Protein AF-A0A9X8YLJ9-F1 (afdb_monomer)

Foldseek 3Di:
DVVVVCVVVVVDDDDDDDDPDDDPCVVVVHPDDDDQDPDDPDDPDDDDDPDHDDDDDDDDPVQCVVQNDDPDPVCCVVPDDDFDPSDPDTPDD

Organism: Serratia marcescens (NCBI:txid615)

Secondary structure (DSSP, 8-state):
-HHHHHHH-TT---------S---TTTTT-S------SSPPS-S----------------HHHHHHH---SSGGGGGGS-----TTSSSTT--

pLDDT: mean 88.97, std 7.42, range [65.62, 98.38]

Sequence (93 aa):
LLPPFMQRYPQLQVELTLDDRVLDVVAAGFDISLRIRRRLPDSSLSARALGDVHQRICAAPGYLAQHGVPQTPNELQRHSCLAYSLAEKPGQW

Structure (mmCIF, N/CA/C/O backbone):
data_AF-A0A9X8YLJ9-F1
#
_entry.id   AF-A0A9X8YLJ9-F1
#
loop_
_atom_site.group_PDB
_atom_site.id
_atom_site.type_symbol
_atom_site.label_atom_id
_atom_site.label_alt_id
_atom_site.label_comp_id
_atom_site.label_asym_id
_atom_site.label_entity_id
_atom_site.label_seq_id
_atom_site.pdbx_PDB_ins_code
_atom_site.Cartn_x
_atom_site.Cartn_y
_atom_site.Cartn_z
_atom_site.occupancy
_atom_site.B_iso_or_equiv
_atom_site.auth_seq_id
_atom_site.auth_comp_id
_atom_site.auth_asym_id
_atom_site.auth_atom_id
_atom_site.pdbx_PDB_model_num
ATOM 1 N N . LEU A 1 1 ? -12.764 -12.558 2.71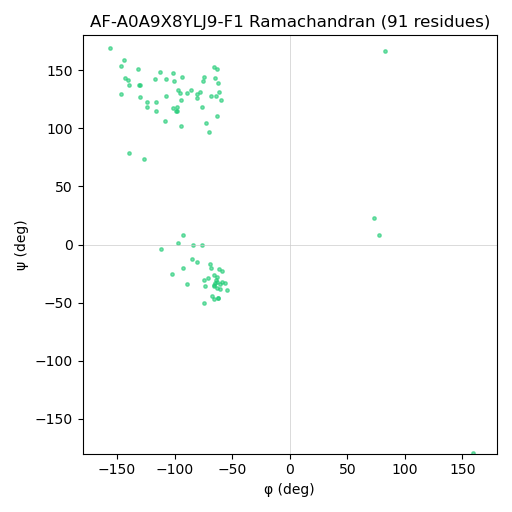8 1.00 87.31 1 LEU A N 1
ATOM 2 C CA . LEU A 1 1 ? -12.436 -12.533 4.165 1.00 87.31 1 LEU A CA 1
ATOM 3 C C . LEU A 1 1 ? -13.490 -11.791 4.979 1.00 87.31 1 LEU A C 1
ATOM 5 O O . LEU A 1 1 ? -13.979 -12.364 5.941 1.00 87.31 1 LEU A O 1
ATOM 9 N N . LEU A 1 2 ? -13.883 -10.575 4.579 1.00 91.25 2 LEU A N 1
ATOM 10 C CA . LEU A 1 2 ? -14.865 -9.789 5.332 1.00 91.25 2 LEU A CA 1
ATOM 11 C C . LEU A 1 2 ? -16.261 -10.446 5.440 1.00 91.25 2 LEU A C 1
ATOM 13 O O . LEU A 1 2 ? -16.747 -10.545 6.563 1.00 91.25 2 LEU A O 1
ATOM 17 N N . PRO A 1 3 ? -16.877 -10.999 4.368 1.00 93.06 3 PRO A N 1
ATOM 18 C CA . PRO A 1 3 ? -18.204 -11.608 4.512 1.00 93.06 3 PRO A CA 1
ATOM 19 C C . PRO A 1 3 ? -18.231 -12.812 5.477 1.00 93.06 3 PRO A C 1
ATOM 21 O O . PRO A 1 3 ? -19.068 -12.815 6.378 1.00 93.06 3 PRO A O 1
ATOM 24 N N . PRO A 1 4 ? -17.290 -13.783 5.407 1.00 95.75 4 PRO A N 1
ATOM 25 C CA . PRO A 1 4 ? -17.203 -14.846 6.415 1.00 95.75 4 PRO A CA 1
ATOM 26 C C . PRO A 1 4 ? -16.951 -14.346 7.848 1.00 95.75 4 PRO A C 1
ATOM 28 O O . PRO A 1 4 ? -17.441 -14.942 8.804 1.00 95.75 4 PRO A O 1
ATOM 31 N N . PHE A 1 5 ? -16.193 -13.258 8.022 1.00 95.06 5 PHE A N 1
ATOM 32 C CA . PHE A 1 5 ? -15.940 -12.664 9.339 1.00 95.06 5 PHE A CA 1
ATOM 33 C C . PHE A 1 5 ? -17.215 -12.060 9.943 1.00 95.06 5 PHE A C 1
ATOM 35 O O . PHE A 1 5 ? -17.530 -12.330 11.099 1.00 95.06 5 PHE A O 1
ATOM 42 N N . MET A 1 6 ? -17.991 -11.324 9.145 1.00 95.75 6 MET A N 1
ATOM 43 C CA . MET A 1 6 ? -19.268 -10.750 9.582 1.00 95.75 6 MET A CA 1
ATOM 44 C C . MET A 1 6 ? -20.315 -11.830 9.884 1.00 95.75 6 MET A C 1
ATOM 46 O O . MET A 1 6 ? -21.066 -11.702 10.844 1.00 95.75 6 MET A O 1
ATOM 50 N N . GLN A 1 7 ? -20.327 -12.934 9.130 1.00 96.19 7 GLN A N 1
ATOM 51 C CA . GLN A 1 7 ? -21.183 -14.088 9.440 1.00 96.19 7 GLN A CA 1
ATOM 52 C C . GLN A 1 7 ? -20.831 -14.728 10.790 1.00 96.19 7 GLN A C 1
ATOM 54 O O . GLN A 1 7 ? -21.719 -15.159 11.520 1.00 96.19 7 GLN A O 1
ATOM 59 N N . ARG A 1 8 ? -19.538 -14.781 11.135 1.00 98.00 8 ARG A N 1
ATOM 60 C CA . ARG A 1 8 ? -19.069 -15.314 12.421 1.00 98.00 8 ARG A CA 1
ATOM 61 C C . ARG A 1 8 ? -19.403 -14.395 13.602 1.00 98.00 8 ARG A C 1
ATOM 63 O O . ARG A 1 8 ? -19.586 -14.898 14.708 1.00 98.00 8 ARG A O 1
ATOM 70 N N . TYR A 1 9 ? -19.489 -13.083 13.376 1.00 97.56 9 TYR A N 1
ATOM 71 C CA . TYR A 1 9 ? -19.752 -12.068 14.402 1.00 97.56 9 TYR A CA 1
ATOM 72 C C . TYR A 1 9 ? -20.938 -11.169 14.006 1.00 97.56 9 TYR A C 1
ATOM 74 O O . TYR A 1 9 ? -20.741 -10.005 13.666 1.00 97.56 9 TYR A O 1
ATOM 82 N N . PRO A 1 10 ? -22.184 -11.671 14.071 1.00 96.38 10 PRO A N 1
ATOM 83 C CA . PRO A 1 10 ? -23.353 -10.993 13.495 1.00 96.38 10 PRO A CA 1
ATOM 84 C C . PRO A 1 10 ? -23.772 -9.704 14.218 1.00 96.38 10 PRO A C 1
ATOM 86 O O . PRO A 1 10 ? -24.529 -8.912 13.670 1.00 96.38 10 PRO A O 1
ATOM 89 N N . GLN A 1 11 ? -23.309 -9.493 15.452 1.00 97.56 11 GLN A N 1
ATOM 90 C CA . GLN A 1 11 ? -23.567 -8.269 16.220 1.00 97.56 11 GLN A CA 1
ATOM 91 C C . GLN A 1 11 ? -22.569 -7.147 15.900 1.00 97.56 11 GLN A C 1
ATOM 93 O O . GLN A 1 11 ? -22.784 -6.006 16.302 1.00 97.56 11 GLN A O 1
ATOM 98 N N . LEU A 1 12 ? -21.475 -7.462 15.201 1.00 95.19 12 LEU A N 1
ATOM 99 C CA . LEU A 1 12 ? -20.466 -6.486 14.821 1.00 95.19 12 LEU A CA 1
ATOM 100 C C . LEU A 1 12 ? -20.927 -5.722 13.576 1.00 95.19 12 LEU A C 1
ATOM 102 O O . LEU A 1 12 ? -21.208 -6.322 12.538 1.00 95.19 12 LEU A O 1
ATOM 106 N N . GLN A 1 13 ? -20.934 -4.395 13.662 1.00 93.69 13 GLN A N 1
ATOM 107 C CA . GLN A 1 13 ? -21.057 -3.522 12.498 1.00 93.69 13 GLN A CA 1
ATOM 108 C C . GLN A 1 13 ? -19.662 -3.068 12.076 1.00 93.69 13 GLN A C 1
ATOM 110 O O . GLN A 1 13 ? -18.853 -2.685 12.917 1.00 93.69 13 GLN A O 1
ATOM 115 N N . VAL A 1 14 ? -19.367 -3.152 10.779 1.00 93.06 14 VAL A N 1
ATOM 116 C CA . VAL A 1 14 ? -18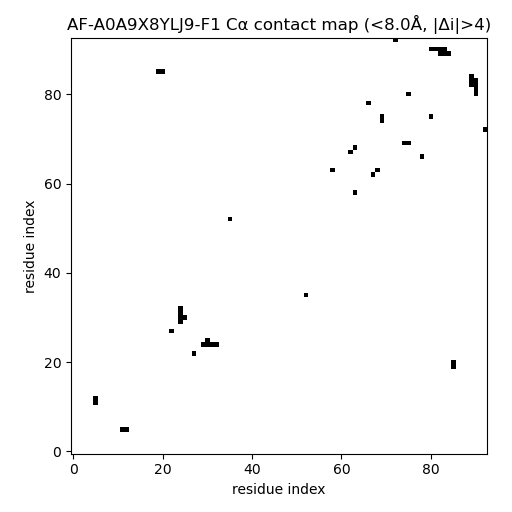.076 -2.739 10.221 1.00 93.06 14 VAL A CA 1
ATOM 117 C C . VAL A 1 14 ? -18.315 -1.580 9.272 1.00 93.06 14 VAL A C 1
ATOM 119 O O . VAL A 1 14 ? -18.936 -1.754 8.224 1.00 93.06 14 VAL A O 1
ATOM 122 N N . GLU A 1 15 ? -17.784 -0.418 9.628 1.00 92.88 15 GLU A N 1
ATOM 123 C CA . GLU A 1 15 ? -17.628 0.708 8.717 1.00 92.88 15 GLU A CA 1
ATOM 124 C C . GLU A 1 15 ? -16.211 0.676 8.136 1.00 92.88 15 GLU A C 1
ATOM 126 O O . GLU A 1 15 ? -15.231 0.504 8.863 1.00 92.88 15 GLU A O 1
ATOM 1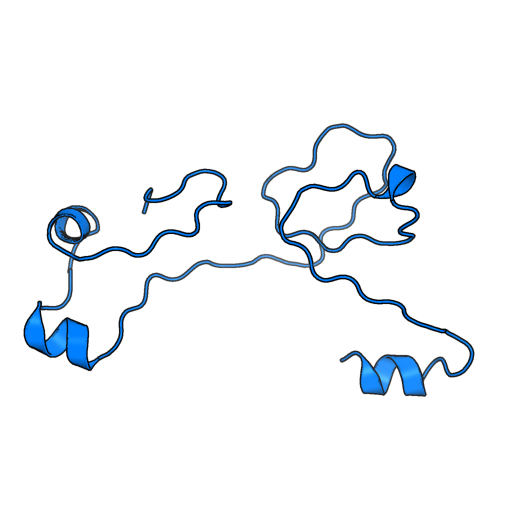31 N N . LEU A 1 16 ? -16.100 0.778 6.811 1.00 92.31 16 LEU A N 1
ATOM 132 C CA . LEU A 1 16 ? -14.825 0.680 6.110 1.00 92.31 16 LEU A CA 1
ATOM 133 C C . LEU A 1 16 ? -14.589 1.924 5.261 1.00 92.31 16 LEU A C 1
ATOM 135 O O . LEU A 1 16 ? -15.291 2.156 4.278 1.00 92.31 16 LEU A O 1
ATOM 139 N N . THR A 1 17 ? -13.523 2.645 5.591 1.00 91.38 17 THR A N 1
ATOM 140 C CA . THR A 1 17 ? -13.009 3.756 4.790 1.00 91.38 17 THR A CA 1
ATOM 141 C C . THR A 1 17 ? -11.712 3.335 4.112 1.00 91.38 17 THR A C 1
ATOM 143 O O . THR A 1 17 ? -10.788 2.842 4.761 1.00 91.38 17 THR A O 1
ATOM 146 N N . LEU A 1 18 ? -11.640 3.529 2.794 1.00 91.12 18 LEU A N 1
ATOM 147 C CA . LEU A 1 18 ? -10.460 3.244 1.980 1.00 91.12 18 LEU A CA 1
ATOM 148 C C . LEU A 1 18 ? -9.827 4.569 1.556 1.00 91.12 18 LEU A C 1
ATOM 150 O O . LEU A 1 18 ? -10.375 5.282 0.719 1.00 91.12 18 LEU A O 1
ATOM 154 N N . ASP A 1 19 ? -8.691 4.903 2.164 1.00 86.31 19 ASP A N 1
ATOM 155 C CA . ASP A 1 19 ? -7.975 6.150 1.903 1.00 86.31 19 ASP A CA 1
ATOM 156 C C . ASP A 1 19 ? -6.459 5.946 2.026 1.00 86.31 19 ASP A C 1
ATOM 158 O O . ASP A 1 19 ? -5.951 5.433 3.031 1.00 86.31 19 ASP A O 1
ATOM 162 N N . ASP A 1 20 ? -5.724 6.380 1.006 1.00 82.31 20 ASP A N 1
ATOM 163 C CA . ASP A 1 20 ? -4.267 6.281 0.958 1.00 82.31 20 ASP A CA 1
ATOM 164 C C . ASP A 1 20 ? -3.557 7.383 1.761 1.00 82.31 20 ASP A C 1
ATOM 166 O O . ASP A 1 20 ? -2.368 7.253 2.093 1.00 82.31 20 ASP A O 1
ATOM 170 N N . ARG A 1 21 ? -4.279 8.446 2.139 1.00 76.88 21 ARG A N 1
ATOM 171 C CA . ARG A 1 21 ? -3.757 9.522 2.987 1.00 76.88 21 ARG A CA 1
ATOM 172 C C . ARG A 1 21 ? -3.414 8.996 4.377 1.00 76.88 21 ARG A C 1
ATOM 174 O O . ARG A 1 21 ? -4.113 8.157 4.954 1.00 76.88 21 ARG A O 1
ATOM 181 N N . VAL A 1 22 ? -2.331 9.531 4.937 1.00 66.75 22 VAL A N 1
ATOM 182 C CA . VAL A 1 22 ? -1.998 9.332 6.350 1.00 66.75 22 VAL A CA 1
ATOM 183 C C . VAL A 1 22 ? -2.979 10.167 7.165 1.00 66.75 22 VAL A C 1
ATOM 185 O O . VAL A 1 22 ? -2.876 11.388 7.200 1.00 66.75 22 VAL A O 1
ATOM 188 N N . LEU A 1 23 ? -3.956 9.497 7.770 1.00 65.62 23 LEU A N 1
ATOM 189 C CA . LEU A 1 23 ? -4.901 10.109 8.697 1.00 65.62 23 LEU A CA 1
ATOM 190 C C . LEU A 1 23 ? -4.468 9.776 10.120 1.00 65.62 23 LEU A C 1
ATOM 192 O O . LEU A 1 23 ? -4.048 8.646 10.390 1.00 65.62 23 LEU A O 1
ATOM 196 N N . ASP A 1 24 ? -4.595 10.750 11.015 1.00 75.19 24 ASP A N 1
ATOM 197 C CA . ASP A 1 24 ? -4.577 10.479 12.445 1.00 75.19 24 ASP A CA 1
ATOM 198 C C . ASP A 1 24 ? -5.792 9.603 12.767 1.00 75.19 24 ASP A C 1
ATOM 200 O O . ASP A 1 24 ? -6.944 10.023 12.651 1.00 75.19 24 ASP A O 1
ATOM 204 N N . VAL A 1 25 ? -5.503 8.349 13.102 1.00 80.38 25 VAL A N 1
ATOM 205 C CA . VAL A 1 25 ? -6.490 7.298 13.365 1.00 80.38 25 VAL A CA 1
ATOM 206 C C . VAL A 1 25 ? -7.390 7.695 14.534 1.00 80.38 25 VAL A C 1
ATOM 208 O O . VAL A 1 25 ? -8.596 7.476 14.471 1.00 80.38 25 VAL A O 1
ATOM 211 N N . VAL A 1 26 ? -6.814 8.337 15.555 1.00 79.50 26 VAL A N 1
ATOM 212 C CA . VAL A 1 26 ? -7.527 8.742 16.770 1.00 79.50 26 VAL A CA 1
ATOM 213 C C . VAL A 1 26 ? -8.414 9.941 16.474 1.00 79.50 26 VAL A C 1
ATOM 215 O O . VAL A 1 26 ? -9.605 9.910 16.773 1.00 79.50 26 VAL A O 1
ATOM 218 N N . ALA A 1 27 ? -7.863 10.981 15.843 1.00 82.56 27 ALA A N 1
ATOM 219 C CA . ALA A 1 27 ? -8.630 12.188 15.533 1.00 82.56 27 ALA A CA 1
ATOM 220 C 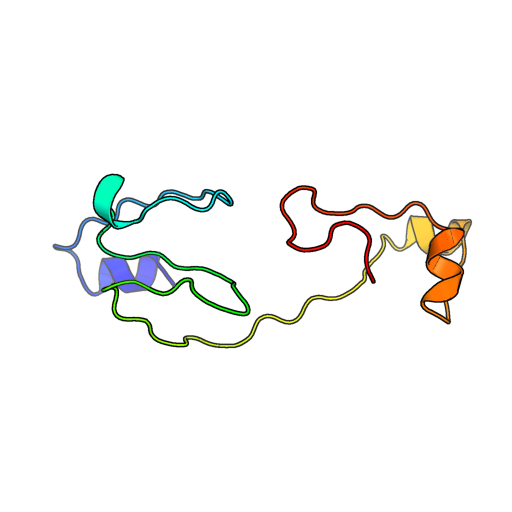C . ALA A 1 27 ? -9.781 11.920 14.546 1.00 82.56 27 ALA A C 1
ATOM 222 O O . ALA A 1 27 ? -10.812 12.585 14.611 1.00 82.56 27 ALA A O 1
ATOM 223 N N . ALA A 1 28 ? -9.618 10.943 13.649 1.00 82.06 28 ALA A N 1
ATOM 224 C CA . ALA A 1 28 ? -10.644 10.540 12.690 1.00 82.06 28 ALA A CA 1
ATOM 225 C C . ALA A 1 28 ? -11.672 9.536 13.254 1.00 82.06 28 ALA A C 1
ATOM 227 O O . ALA A 1 28 ? -12.588 9.156 12.529 1.00 82.06 28 ALA A O 1
ATOM 228 N N . GLY A 1 29 ? -11.542 9.117 14.519 1.00 88.06 29 GLY A N 1
ATOM 229 C CA . GLY A 1 29 ? -12.498 8.219 15.176 1.00 88.06 29 GLY A CA 1
ATOM 230 C C . GLY A 1 29 ? -12.431 6.763 14.708 1.00 88.06 29 GLY A C 1
ATOM 231 O O . GLY A 1 29 ? -13.414 6.041 14.838 1.00 88.06 29 GLY A O 1
ATOM 232 N N . PHE A 1 30 ? -11.300 6.321 14.151 1.00 91.31 30 PHE A N 1
ATOM 233 C CA . PHE A 1 30 ? -11.116 4.928 13.753 1.00 91.31 30 PHE A CA 1
ATOM 234 C C . PHE A 1 30 ? -10.632 4.080 14.932 1.00 91.31 30 PHE A C 1
ATOM 236 O O . PHE A 1 30 ? -9.636 4.407 15.575 1.00 91.31 30 PHE A O 1
ATOM 243 N N . ASP A 1 31 ? -11.257 2.921 15.138 1.00 91.81 31 ASP A N 1
ATOM 244 C CA . ASP A 1 31 ? -10.775 1.934 16.113 1.00 91.81 31 ASP A CA 1
ATOM 245 C C . ASP A 1 31 ? -9.513 1.207 15.621 1.00 91.81 31 ASP A C 1
ATOM 247 O O . ASP A 1 31 ? -8.629 0.846 16.400 1.00 91.81 31 ASP A O 1
ATOM 251 N N . ILE A 1 32 ? -9.437 0.947 14.309 1.00 91.31 32 ILE A N 1
ATOM 252 C CA . ILE A 1 32 ? -8.375 0.157 13.677 1.00 91.31 32 ILE A CA 1
ATOM 253 C C . ILE A 1 32 ? -7.976 0.795 12.347 1.00 91.31 32 ILE A C 1
ATOM 255 O O . ILE A 1 32 ? -8.814 1.159 11.528 1.00 91.31 32 ILE A O 1
ATOM 259 N N . SER A 1 33 ? -6.668 0.849 12.099 1.00 90.94 33 SER A N 1
ATOM 260 C CA . SER A 1 33 ? -6.086 1.295 10.834 1.00 90.94 33 SER A CA 1
ATOM 261 C C . SER A 1 33 ? -5.172 0.211 10.276 1.00 90.94 33 SER A C 1
ATOM 263 O O . SER A 1 33 ? -4.226 -0.223 10.934 1.00 90.94 33 SER A O 1
ATOM 265 N N . LEU A 1 34 ? -5.456 -0.234 9.052 1.00 90.81 34 LEU A N 1
ATOM 266 C CA . LEU A 1 34 ? -4.614 -1.174 8.316 1.00 90.81 34 LEU A CA 1
ATOM 267 C C . LEU A 1 34 ? -3.739 -0.386 7.344 1.00 90.81 34 LEU A C 1
ATOM 269 O O . LEU A 1 34 ? -4.247 0.260 6.428 1.00 90.81 34 LEU A O 1
ATOM 273 N N . ARG A 1 35 ? -2.418 -0.412 7.549 1.00 87.50 35 ARG A N 1
ATOM 274 C CA . ARG A 1 35 ? -1.469 0.401 6.777 1.00 87.50 35 ARG A CA 1
ATOM 275 C C . ARG A 1 35 ? -0.306 -0.430 6.258 1.00 87.50 35 ARG A C 1
ATOM 277 O O . ARG A 1 35 ? 0.288 -1.214 6.989 1.00 87.50 35 ARG A O 1
ATOM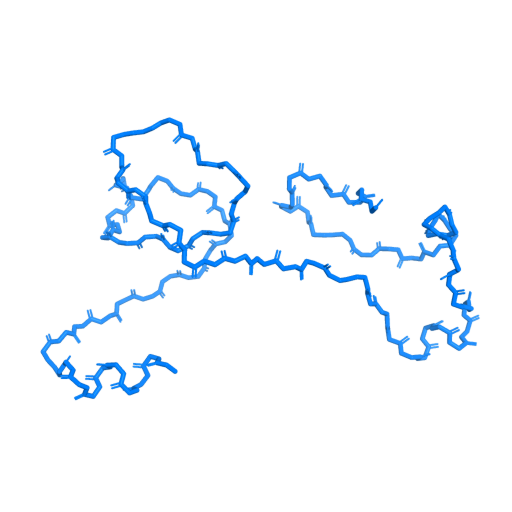 284 N N . ILE A 1 36 ? 0.056 -0.183 5.001 1.00 88.00 36 ILE A N 1
ATOM 285 C CA . ILE A 1 36 ? 1.291 -0.682 4.393 1.00 88.00 36 ILE A CA 1
ATOM 286 C C . ILE A 1 36 ? 2.336 0.419 4.556 1.00 88.00 36 ILE A C 1
ATOM 288 O O . ILE A 1 36 ? 2.287 1.437 3.858 1.00 88.00 36 ILE A O 1
ATOM 292 N N . ARG A 1 37 ? 3.236 0.261 5.526 1.00 79.88 37 ARG A N 1
ATOM 293 C CA . ARG A 1 37 ? 4.324 1.207 5.800 1.00 79.88 37 ARG A CA 1
ATOM 294 C C . ARG A 1 37 ? 5.576 0.455 6.220 1.00 79.88 37 ARG A C 1
ATOM 296 O O . ARG A 1 37 ? 5.494 -0.530 6.947 1.00 79.88 37 ARG A O 1
ATOM 303 N N . ARG A 1 38 ? 6.738 0.959 5.800 1.00 74.62 38 ARG A N 1
ATOM 304 C CA . ARG A 1 38 ? 8.039 0.424 6.230 1.00 74.62 38 ARG A CA 1
ATOM 305 C C . ARG A 1 38 ? 8.364 0.819 7.672 1.00 74.62 38 ARG A C 1
ATOM 307 O O . ARG A 1 38 ? 9.067 0.089 8.364 1.00 74.62 38 ARG A O 1
ATOM 314 N N . ARG A 1 39 ? 7.885 1.986 8.110 1.00 77.69 39 ARG A N 1
ATOM 315 C CA . ARG A 1 39 ? 8.004 2.493 9.480 1.00 77.69 39 ARG A CA 1
ATOM 316 C C . ARG A 1 39 ? 6.707 3.178 9.878 1.00 77.69 39 ARG A C 1
ATOM 318 O O . ARG A 1 39 ? 6.094 3.856 9.056 1.00 77.69 39 ARG A O 1
ATOM 325 N N . LEU A 1 40 ? 6.309 2.999 11.128 1.00 80.44 40 LEU A N 1
ATOM 326 C CA . LEU A 1 40 ? 5.234 3.777 11.730 1.00 80.44 40 LEU A CA 1
ATOM 327 C C . LEU A 1 40 ? 5.850 4.979 12.455 1.00 80.44 40 LEU A C 1
ATOM 329 O O . LEU A 1 40 ? 6.962 4.848 12.972 1.00 80.44 40 LEU A O 1
ATOM 333 N N . PRO A 1 41 ? 5.183 6.144 12.455 1.00 78.75 41 PRO A N 1
ATOM 334 C CA . PRO A 1 41 ? 5.619 7.270 13.268 1.00 78.75 41 PRO A CA 1
ATOM 335 C C . PRO A 1 41 ? 5.541 6.907 14.755 1.00 78.75 41 PRO A C 1
ATOM 337 O O . PRO A 1 41 ? 4.684 6.114 15.161 1.00 78.75 41 PRO A O 1
ATOM 340 N N . ASP A 1 42 ? 6.407 7.520 15.560 1.00 79.75 42 ASP A N 1
ATOM 341 C CA . ASP A 1 42 ? 6.322 7.405 17.014 1.00 79.75 42 ASP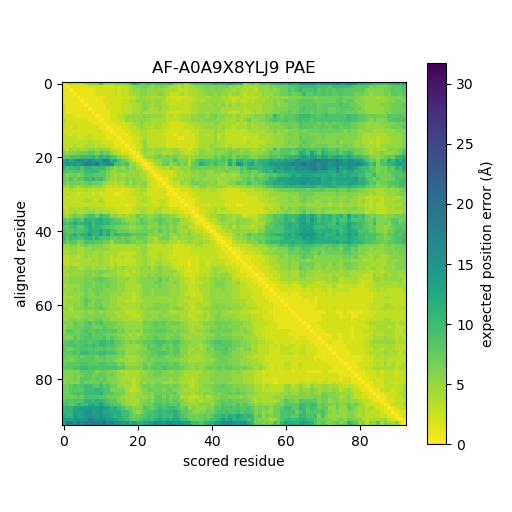 A CA 1
ATOM 342 C C . ASP A 1 42 ? 4.960 7.932 17.477 1.00 79.75 42 ASP A C 1
ATOM 344 O O . ASP A 1 42 ? 4.550 9.047 17.147 1.00 79.75 42 ASP A O 1
ATOM 348 N N . SER A 1 43 ? 4.226 7.095 18.202 1.00 83.12 43 SER A N 1
ATOM 349 C CA . SER A 1 43 ? 2.897 7.411 18.716 1.00 83.12 43 SER A CA 1
ATOM 350 C C . SER A 1 43 ? 2.592 6.557 19.943 1.00 83.12 43 SER A C 1
ATOM 352 O O . SER A 1 43 ? 3.295 5.592 20.238 1.00 83.12 43 SER A O 1
ATOM 354 N N . SER A 1 44 ? 1.513 6.891 20.648 1.00 86.19 44 SER A N 1
ATOM 355 C CA . SER A 1 44 ? 0.963 6.056 21.722 1.00 86.19 44 SER A CA 1
ATOM 356 C C . SER A 1 44 ? 0.187 4.835 21.205 1.00 86.19 44 SER A C 1
ATOM 358 O O . SER A 1 44 ? -0.335 4.060 22.007 1.00 86.19 44 SER A O 1
ATOM 360 N N . LEU A 1 45 ? 0.078 4.653 19.883 1.00 87.75 45 LEU A N 1
ATOM 361 C CA . LEU A 1 45 ? -0.687 3.563 19.288 1.00 87.75 45 LEU A CA 1
ATOM 362 C C . LEU A 1 45 ? 0.051 2.230 19.407 1.00 87.75 45 LEU A C 1
ATOM 364 O O . LEU A 1 45 ? 1.255 2.125 19.178 1.00 87.75 45 LEU A O 1
ATOM 368 N N . SER A 1 46 ? -0.712 1.176 19.691 1.00 89.81 46 SER A N 1
ATOM 369 C CA . SER A 1 46 ? -0.216 -0.196 19.600 1.00 89.81 46 SER A CA 1
ATOM 370 C C . SER A 1 46 ? -0.244 -0.671 18.150 1.00 89.81 46 SER A C 1
ATOM 372 O O . SER A 1 46 ? -1.274 -0.591 17.482 1.00 89.81 46 SER A O 1
ATOM 374 N N . ALA A 1 47 ? 0.877 -1.208 17.671 1.00 90.62 47 ALA A N 1
ATOM 375 C CA . ALA A 1 47 ? 1.013 -1.719 16.313 1.00 90.62 47 ALA A CA 1
ATOM 376 C C . ALA A 1 47 ? 1.304 -3.222 16.303 1.00 90.62 47 ALA A C 1
ATOM 378 O O . ALA A 1 47 ? 2.067 -3.732 17.123 1.00 90.62 47 ALA A O 1
ATOM 379 N N . ARG A 1 48 ? 0.728 -3.931 15.326 1.00 91.38 48 ARG A N 1
ATOM 380 C CA . ARG A 1 48 ? 0.997 -5.350 15.075 1.00 91.38 48 ARG A CA 1
ATOM 381 C C . ARG A 1 48 ? 1.311 -5.570 13.600 1.00 91.38 48 ARG A C 1
ATOM 383 O O . ARG A 1 48 ? 0.515 -5.205 12.740 1.00 91.38 48 ARG A O 1
ATOM 390 N N . ALA A 1 49 ? 2.441 -6.216 13.317 1.00 91.94 49 ALA A N 1
ATOM 391 C CA . ALA A 1 49 ? 2.767 -6.664 11.969 1.00 91.94 49 ALA A CA 1
ATOM 392 C C . ALA A 1 49 ? 1.812 -7.793 11.541 1.00 91.94 49 ALA A C 1
ATOM 394 O O . ALA A 1 49 ? 1.638 -8.775 12.267 1.00 91.94 49 ALA A O 1
ATOM 395 N N . LEU A 1 50 ? 1.186 -7.634 10.372 1.00 93.56 50 LEU A N 1
ATOM 396 C CA . LEU A 1 50 ? 0.286 -8.633 9.779 1.00 93.56 50 LEU A CA 1
ATOM 397 C C . LEU A 1 50 ? 0.955 -9.434 8.656 1.00 93.56 50 LEU A C 1
ATOM 399 O O . LEU A 1 50 ? 0.550 -10.562 8.391 1.00 93.56 50 LEU A O 1
ATOM 403 N N . GLY A 1 51 ? 1.970 -8.860 8.011 1.00 93.31 51 GLY A N 1
ATOM 404 C CA . GLY A 1 51 ? 2.725 -9.485 6.932 1.00 93.31 51 GLY A CA 1
ATOM 405 C C . GLY A 1 51 ? 3.448 -8.453 6.073 1.00 93.31 51 GLY A C 1
ATOM 406 O O . GLY A 1 51 ? 3.338 -7.247 6.310 1.00 93.31 51 GLY A O 1
ATOM 407 N N . ASP A 1 52 ? 4.151 -8.952 5.062 1.00 91.88 52 ASP A N 1
ATOM 408 C CA . ASP A 1 52 ? 4.920 -8.148 4.117 1.00 91.88 52 ASP A CA 1
ATOM 409 C C . ASP A 1 52 ? 4.178 -7.978 2.786 1.00 91.88 52 ASP A C 1
ATOM 411 O O . ASP A 1 52 ? 3.463 -8.868 2.323 1.00 91.88 52 ASP A O 1
ATOM 415 N N . VAL A 1 53 ? 4.382 -6.827 2.141 1.00 89.94 53 VAL A N 1
ATOM 416 C CA . VAL A 1 53 ? 3.876 -6.540 0.793 1.00 89.94 53 VAL A CA 1
ATOM 417 C C . VAL A 1 53 ? 5.060 -6.356 -0.146 1.00 89.94 53 VAL A C 1
ATOM 419 O O . VAL A 1 53 ? 5.905 -5.488 0.066 1.00 89.94 53 VAL A O 1
ATOM 422 N N . HIS A 1 54 ? 5.108 -7.155 -1.211 1.00 87.56 54 HIS A N 1
ATOM 423 C CA . HIS A 1 54 ? 6.151 -7.064 -2.229 1.00 87.56 54 HIS A CA 1
ATOM 424 C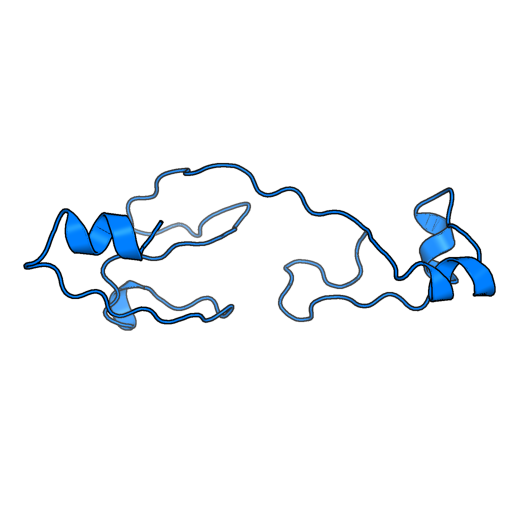 C . HIS A 1 54 ? 5.637 -6.330 -3.463 1.00 87.56 54 HIS A C 1
ATOM 426 O O . HIS A 1 54 ? 4.734 -6.806 -4.150 1.00 87.56 54 HIS A O 1
ATOM 432 N N . GLN A 1 55 ? 6.251 -5.193 -3.780 1.00 85.88 55 GLN A N 1
ATOM 433 C CA . GLN A 1 55 ? 6.002 -4.507 -5.042 1.00 85.88 55 GLN A CA 1
ATOM 434 C C . GLN A 1 55 ? 6.683 -5.250 -6.199 1.00 85.88 55 GLN A C 1
ATOM 436 O O . GLN A 1 55 ? 7.761 -5.840 -6.052 1.00 85.88 55 GLN A O 1
ATOM 441 N N . ARG A 1 56 ? 6.022 -5.247 -7.358 1.00 88.25 56 ARG A N 1
ATOM 442 C CA . ARG A 1 56 ? 6.514 -5.844 -8.600 1.00 88.25 56 ARG A CA 1
ATOM 443 C C . ARG A 1 56 ? 6.377 -4.830 -9.724 1.00 88.25 56 ARG A C 1
ATOM 445 O O . ARG A 1 56 ? 5.346 -4.174 -9.840 1.00 88.25 56 ARG A O 1
ATOM 452 N N . ILE A 1 57 ? 7.408 -4.743 -10.555 1.00 89.19 57 ILE A N 1
ATOM 453 C CA . ILE A 1 57 ? 7.345 -3.998 -11.809 1.00 89.19 57 ILE A CA 1
ATOM 454 C C . ILE A 1 57 ? 6.599 -4.872 -12.811 1.00 89.19 57 ILE A C 1
ATOM 456 O O . ILE A 1 57 ? 6.885 -6.062 -12.948 1.00 89.19 57 ILE A O 1
ATOM 460 N N . CYS A 1 58 ? 5.616 -4.291 -13.483 1.00 93.38 58 CYS A N 1
ATOM 461 C CA . CYS A 1 58 ? 4.840 -4.970 -14.506 1.00 93.38 58 CYS A CA 1
ATOM 462 C C . CYS A 1 58 ? 4.497 -3.995 -15.630 1.00 93.38 58 CYS A C 1
ATOM 464 O O . CYS A 1 58 ? 4.516 -2.778 -15.451 1.00 93.38 58 CYS A O 1
ATOM 466 N N . ALA A 1 59 ? 4.193 -4.547 -16.796 1.00 96.19 59 ALA A N 1
ATOM 467 C CA . ALA A 1 59 ? 3.744 -3.794 -17.951 1.00 96.19 59 ALA A CA 1
ATOM 468 C C . ALA A 1 59 ? 2.753 -4.643 -18.749 1.00 96.19 59 ALA A C 1
ATOM 470 O O . ALA A 1 59 ? 2.7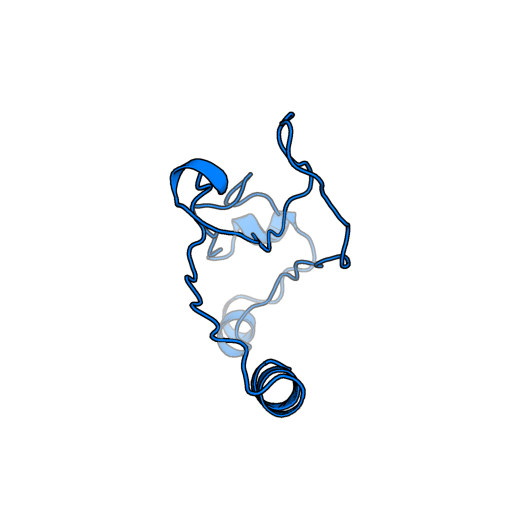96 -5.875 -18.708 1.00 96.19 59 ALA A O 1
ATOM 471 N N . ALA A 1 60 ? 1.860 -3.984 -19.486 1.00 97.62 60 ALA A N 1
ATOM 472 C CA . ALA A 1 60 ? 0.959 -4.675 -20.396 1.00 97.62 60 ALA A CA 1
ATOM 473 C C . ALA A 1 60 ? 1.765 -5.402 -21.496 1.00 97.62 60 ALA A C 1
ATOM 475 O O . ALA A 1 60 ? 2.697 -4.808 -22.047 1.00 97.62 60 ALA A O 1
ATOM 476 N N . PRO A 1 61 ? 1.394 -6.634 -21.895 1.00 97.88 61 PRO A N 1
ATOM 477 C CA . PRO A 1 61 ? 2.117 -7.372 -22.936 1.00 97.88 61 PRO A CA 1
ATOM 478 C C . PRO A 1 61 ? 2.256 -6.599 -24.256 1.00 97.88 61 PRO A C 1
ATOM 480 O O . PRO A 1 61 ? 3.319 -6.605 -24.868 1.00 97.88 61 PRO A O 1
ATOM 483 N N . GLY A 1 62 ? 1.211 -5.868 -24.664 1.00 98.38 62 GLY A N 1
ATOM 484 C CA . GLY A 1 62 ? 1.239 -5.047 -25.880 1.00 98.38 62 GLY A CA 1
ATOM 485 C C . GLY A 1 62 ? 2.240 -3.889 -25.819 1.00 98.38 62 GLY A C 1
ATOM 486 O O . GLY A 1 62 ? 2.863 -3.570 -26.827 1.00 98.38 62 GLY A O 1
ATOM 487 N N . TYR A 1 63 ? 2.458 -3.307 -24.636 1.00 98.06 63 TYR A N 1
ATOM 488 C CA . TYR A 1 63 ? 3.474 -2.273 -24.450 1.00 98.06 63 TYR A CA 1
ATOM 489 C C . TYR A 1 63 ? 4.881 -2.845 -24.657 1.00 98.06 63 TYR A C 1
ATOM 491 O O . TYR A 1 63 ? 5.666 -2.278 -25.415 1.00 98.06 63 TYR A O 1
ATOM 499 N N . LEU A 1 64 ? 5.167 -4.000 -24.045 1.00 97.62 64 LEU A N 1
ATOM 500 C CA . LEU A 1 64 ? 6.459 -4.684 -24.157 1.00 97.62 64 LEU A CA 1
ATOM 501 C C . LEU A 1 64 ? 6.738 -5.186 -25.580 1.00 97.62 64 LEU A C 1
ATOM 503 O O . LEU A 1 64 ? 7.878 -5.135 -26.028 1.00 97.62 64 LEU A O 1
ATOM 507 N N . ALA A 1 65 ? 5.713 -5.623 -26.316 1.00 97.94 65 ALA A N 1
ATOM 508 C CA . ALA A 1 65 ? 5.864 -6.021 -27.716 1.00 97.94 65 ALA A CA 1
ATOM 509 C C . ALA A 1 65 ? 6.299 -4.852 -28.621 1.00 97.94 65 ALA A C 1
ATOM 511 O O . ALA A 1 65 ? 7.018 -5.062 -29.592 1.00 97.94 65 ALA A O 1
ATOM 512 N N . GLN A 1 66 ? 5.873 -3.627 -28.299 1.00 97.81 66 GLN A N 1
ATOM 513 C CA . GLN A 1 66 ? 6.192 -2.423 -29.073 1.00 97.81 66 GLN A CA 1
ATOM 514 C C . GLN A 1 66 ? 7.488 -1.737 -28.616 1.00 97.81 66 GLN A C 1
ATOM 516 O O . GLN A 1 66 ? 8.197 -1.173 -29.443 1.00 97.81 66 GLN A O 1
ATOM 521 N N . HIS A 1 67 ? 7.796 -1.777 -27.316 1.00 97.19 67 HIS A N 1
ATOM 522 C CA . HIS A 1 67 ? 8.892 -1.003 -26.713 1.00 97.19 67 HIS A CA 1
ATOM 523 C C . HIS A 1 67 ? 10.059 -1.870 -26.217 1.00 97.19 67 HIS A C 1
ATOM 525 O O . HIS A 1 67 ? 11.064 -1.332 -25.762 1.00 97.19 67 HIS A O 1
ATOM 531 N N . GLY A 1 68 ? 9.942 -3.197 -26.303 1.00 96.62 68 GLY A N 1
ATOM 532 C CA . GLY A 1 68 ? 10.910 -4.144 -25.756 1.00 96.62 68 GLY A CA 1
ATOM 533 C C . GLY A 1 68 ? 10.720 -4.413 -24.260 1.00 96.62 68 GLY A C 1
ATOM 534 O O . GLY A 1 68 ? 9.988 -3.711 -23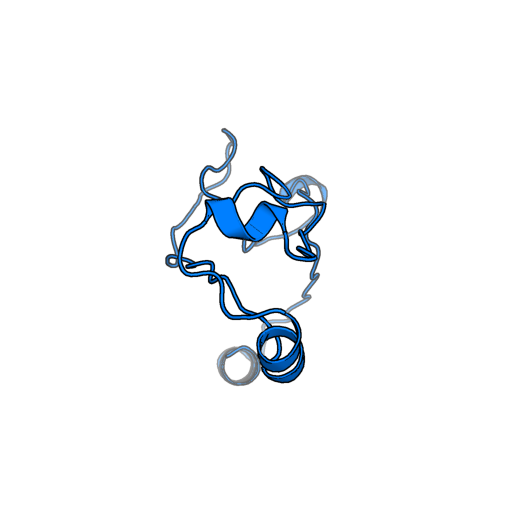.559 1.00 96.62 68 GLY A O 1
ATOM 535 N N . VAL A 1 69 ? 11.381 -5.469 -23.773 1.00 96.81 69 VAL A N 1
ATOM 536 C CA . VAL A 1 69 ? 11.415 -5.831 -22.349 1.00 96.81 69 VAL A CA 1
ATOM 537 C C . VAL A 1 69 ? 12.703 -5.295 -21.727 1.00 96.81 69 VAL A C 1
ATOM 539 O O . VAL A 1 69 ? 13.771 -5.750 -22.148 1.00 96.81 69 VAL A O 1
ATOM 542 N N . PRO A 1 70 ? 12.630 -4.399 -20.723 1.00 95.81 70 PRO A N 1
ATOM 543 C CA . PRO A 1 70 ? 13.824 -3.910 -20.049 1.00 95.81 70 PRO A CA 1
ATOM 544 C C . PRO A 1 70 ? 14.515 -5.064 -19.314 1.00 95.81 70 PRO A C 1
ATOM 546 O O . PRO A 1 70 ? 13.881 -5.781 -18.537 1.00 95.81 70 PRO A O 1
ATOM 549 N N . GLN A 1 71 ? 15.808 -5.250 -19.562 1.00 95.00 71 GLN A N 1
ATOM 550 C CA . GLN A 1 71 ? 16.634 -6.279 -18.916 1.00 95.00 71 GLN A CA 1
ATOM 551 C C . GLN A 1 71 ? 17.338 -5.748 -17.665 1.00 95.00 71 GLN A C 1
ATOM 553 O O . GLN A 1 71 ? 17.746 -6.519 -16.797 1.00 95.00 71 GLN A O 1
ATOM 558 N N . THR A 1 72 ? 17.469 -4.425 -17.557 1.00 93.50 72 THR A N 1
ATOM 559 C CA . THR A 1 72 ? 18.087 -3.750 -16.416 1.00 93.50 72 THR A CA 1
ATOM 560 C C . THR A 1 72 ? 17.216 -2.591 -15.922 1.00 93.50 72 THR A C 1
ATOM 562 O O . THR A 1 72 ? 16.523 -1.963 -16.726 1.00 93.50 72 THR A O 1
ATOM 565 N N . PRO A 1 73 ? 17.258 -2.235 -14.622 1.00 91.00 73 PRO A N 1
ATOM 566 C CA . PRO A 1 73 ? 16.502 -1.089 -14.106 1.00 91.00 73 PRO A CA 1
ATOM 567 C C . PRO A 1 73 ? 16.818 0.233 -14.821 1.00 91.00 73 PRO A C 1
ATOM 569 O O . PRO A 1 73 ? 15.927 1.049 -15.030 1.00 91.00 73 PRO A O 1
ATOM 572 N N . ASN A 1 74 ? 18.063 0.435 -15.270 1.00 92.38 74 ASN A N 1
ATOM 573 C CA . ASN A 1 74 ? 18.455 1.651 -15.993 1.00 92.38 74 ASN A CA 1
ATOM 574 C C . ASN A 1 74 ? 17.712 1.828 -17.325 1.00 92.38 74 ASN A C 1
ATOM 576 O O . ASN A 1 74 ? 17.515 2.960 -17.767 1.00 92.38 74 ASN A O 1
ATOM 580 N N . GLU A 1 75 ? 17.276 0.743 -17.965 1.00 94.44 75 GLU A N 1
ATOM 581 C CA . GLU A 1 75 ? 16.517 0.820 -19.215 1.00 94.44 75 GLU A CA 1
ATOM 582 C C . GLU A 1 75 ? 15.123 1.427 -19.019 1.00 94.44 75 GLU A C 1
ATOM 584 O O . GLU A 1 75 ? 14.581 1.987 -19.971 1.00 94.44 75 GLU A O 1
ATOM 589 N N . LEU A 1 76 ? 14.583 1.437 -17.791 1.00 92.88 76 LEU A N 1
ATOM 590 C CA . LEU A 1 76 ? 13.300 2.078 -17.470 1.00 92.88 76 LEU A CA 1
ATOM 591 C C . LEU A 1 76 ? 13.284 3.580 -17.782 1.00 92.88 76 LEU A C 1
ATOM 593 O O . LEU A 1 76 ? 12.219 4.132 -18.041 1.00 92.88 76 LEU A O 1
ATOM 597 N N . GLN A 1 77 ? 14.450 4.233 -17.850 1.00 91.44 77 GLN A N 1
ATOM 598 C CA . GLN A 1 77 ? 14.565 5.635 -18.276 1.00 91.44 77 GLN A CA 1
ATOM 599 C C . GLN A 1 77 ? 14.087 5.864 -19.720 1.00 91.44 77 GLN A C 1
ATOM 601 O O . GLN A 1 77 ? 13.758 6.988 -20.089 1.00 91.44 77 GLN A O 1
ATOM 606 N N . ARG A 1 78 ? 14.051 4.808 -20.543 1.00 93.44 78 ARG A N 1
ATOM 607 C CA . ARG A 1 78 ? 13.565 4.837 -21.933 1.00 93.44 78 ARG A CA 1
ATOM 608 C C . ARG A 1 78 ? 12.110 4.384 -22.067 1.00 93.44 78 ARG A C 1
ATOM 610 O O . ARG A 1 78 ? 11.594 4.322 -23.178 1.00 93.44 78 ARG A O 1
ATOM 617 N N . HIS A 1 79 ? 11.459 4.057 -20.954 1.00 95.38 79 HIS A N 1
ATOM 618 C CA . HIS A 1 79 ? 10.090 3.567 -20.912 1.00 95.38 79 HIS A CA 1
ATOM 619 C C . HIS A 1 79 ? 9.161 4.589 -20.248 1.00 95.38 79 HIS A C 1
ATOM 621 O O . HIS A 1 79 ? 9.538 5.307 -19.322 1.00 95.38 79 HIS A O 1
ATOM 627 N N . SER A 1 80 ? 7.903 4.616 -20.685 1.00 94.69 80 SER A N 1
ATOM 628 C CA . SER A 1 80 ? 6.842 5.354 -20.005 1.00 94.69 80 SER A CA 1
ATOM 629 C C . SER A 1 80 ? 6.508 4.672 -18.678 1.00 94.69 80 SER A C 1
ATOM 631 O O . SER A 1 80 ? 5.756 3.700 -18.629 1.00 94.69 80 SER A O 1
ATOM 633 N N . CYS A 1 81 ? 7.092 5.177 -17.594 1.00 93.81 81 CYS A N 1
ATOM 634 C CA . CYS A 1 81 ? 6.859 4.672 -16.246 1.00 93.81 81 CYS A CA 1
ATOM 635 C C . CYS A 1 81 ? 5.670 5.387 -15.590 1.00 93.81 81 CYS A C 1
ATOM 637 O O . CYS A 1 81 ? 5.622 6.616 -15.544 1.00 93.81 81 CYS A O 1
ATOM 639 N N . LEU A 1 82 ? 4.736 4.616 -15.029 1.00 92.06 82 LEU A N 1
ATOM 640 C CA . LEU A 1 82 ? 3.642 5.139 -14.210 1.00 92.06 82 LEU A CA 1
ATOM 641 C C . LEU A 1 82 ? 4.004 4.971 -12.735 1.00 92.06 82 LEU A C 1
ATOM 643 O O . LEU A 1 82 ? 4.132 3.850 -12.249 1.00 92.06 82 LEU A O 1
ATOM 647 N N . ALA A 1 83 ? 4.173 6.084 -12.025 1.00 88.19 83 ALA A N 1
ATOM 648 C CA . ALA A 1 83 ? 4.455 6.087 -10.597 1.00 88.19 83 ALA A CA 1
ATOM 649 C C . ALA A 1 83 ? 3.230 6.543 -9.801 1.00 88.19 83 ALA A C 1
ATOM 651 O O . ALA A 1 83 ? 2.512 7.459 -10.200 1.00 88.19 83 ALA A O 1
ATOM 652 N N . TYR A 1 84 ? 3.022 5.925 -8.642 1.00 86.06 84 TYR A N 1
ATOM 653 C CA . TYR A 1 84 ? 1.996 6.356 -7.707 1.00 86.06 84 TYR A CA 1
ATOM 654 C C . TYR A 1 84 ? 2.458 7.619 -6.969 1.00 86.06 84 TYR A C 1
ATOM 656 O O . TYR A 1 84 ? 3.475 7.598 -6.277 1.00 86.06 84 TYR A O 1
ATOM 664 N N . SER A 1 85 ? 1.726 8.724 -7.123 1.00 85.69 85 SER A N 1
ATOM 665 C CA . SER A 1 85 ? 2.137 10.047 -6.629 1.00 85.69 85 SER A CA 1
ATOM 666 C C . SER A 1 85 ? 2.206 10.152 -5.103 1.00 85.69 85 SER A C 1
ATOM 668 O O . SER A 1 85 ? 2.981 10.955 -4.595 1.00 85.69 85 SER A O 1
ATOM 670 N N . LEU A 1 86 ? 1.440 9.332 -4.375 1.00 81.69 86 LEU A N 1
ATOM 671 C CA . LEU A 1 86 ? 1.460 9.276 -2.908 1.00 81.69 86 LEU A CA 1
ATOM 672 C C . LEU A 1 86 ? 2.434 8.215 -2.358 1.00 81.69 86 LEU A C 1
ATOM 674 O O . LEU A 1 86 ? 2.439 7.946 -1.156 1.00 81.69 86 LEU A O 1
ATOM 678 N N . ALA A 1 87 ? 3.258 7.589 -3.208 1.00 81.06 87 ALA A N 1
ATOM 679 C CA . ALA A 1 87 ? 4.342 6.728 -2.739 1.00 81.06 87 ALA A CA 1
ATOM 680 C C . ALA A 1 87 ? 5.396 7.546 -1.972 1.00 81.06 87 ALA A C 1
ATOM 682 O O . ALA A 1 87 ? 5.607 8.718 -2.264 1.00 81.06 87 ALA A O 1
ATOM 683 N N . GLU A 1 88 ? 6.123 6.918 -1.037 1.00 77.62 88 GLU A N 1
ATOM 684 C CA . GLU A 1 88 ? 7.215 7.593 -0.306 1.00 77.62 88 GLU A CA 1
ATOM 685 C C . GLU A 1 88 ? 8.309 8.116 -1.251 1.00 77.62 88 GLU A C 1
ATOM 687 O O . GLU A 1 88 ? 8.933 9.139 -0.974 1.00 77.62 88 GLU A O 1
ATOM 692 N N . LYS A 1 89 ? 8.549 7.412 -2.366 1.00 81.50 89 LYS A N 1
ATOM 693 C CA . LYS A 1 89 ? 9.527 7.786 -3.397 1.00 81.50 89 LYS A CA 1
ATOM 694 C C . LYS A 1 89 ? 8.973 7.510 -4.804 1.00 81.50 89 LYS A C 1
ATOM 696 O O . LYS A 1 89 ? 9.310 6.484 -5.398 1.00 81.50 89 LYS A O 1
ATOM 701 N N . PRO A 1 90 ? 8.098 8.377 -5.344 1.00 80.75 90 PRO A N 1
ATOM 702 C CA . PRO A 1 90 ? 7.513 8.176 -6.665 1.00 80.75 90 PRO A CA 1
ATOM 703 C C . PRO A 1 90 ? 8.600 8.152 -7.747 1.00 80.75 90 PRO A C 1
ATOM 705 O O . PRO A 1 90 ? 9.459 9.030 -7.789 1.00 80.75 90 PRO A O 1
ATOM 708 N N . GLY A 1 91 ? 8.567 7.147 -8.623 1.00 76.69 91 GLY A N 1
ATOM 709 C CA . GLY A 1 91 ? 9.485 7.043 -9.761 1.00 76.69 91 GLY A CA 1
ATOM 710 C C . GLY A 1 91 ? 10.896 6.549 -9.424 1.00 76.69 91 GLY A C 1
ATOM 711 O O . GLY A 1 91 ? 11.753 6.576 -10.303 1.00 76.69 91 GLY A O 1
ATOM 712 N N . GLN A 1 92 ? 11.144 6.093 -8.191 1.00 76.81 92 GLN A N 1
ATOM 713 C CA . GLN A 1 92 ? 12.350 5.331 -7.854 1.00 76.81 92 GLN A CA 1
ATOM 714 C C . GLN A 1 92 ? 12.047 3.833 -7.955 1.00 76.81 92 GLN A C 1
ATOM 716 O O . GLN A 1 92 ? 11.104 3.357 -7.321 1.00 76.81 92 GLN A O 1
ATOM 721 N N . TRP A 1 93 ? 12.840 3.122 -8.759 1.00 74.75 93 TRP A N 1
ATOM 722 C CA . TRP A 1 93 ? 12.675 1.706 -9.103 1.00 74.75 93 TRP A CA 1
ATOM 723 C C . TRP A 1 93 ? 13.916 0.904 -8.723 1.00 74.75 93 TRP A C 1
ATOM 725 O O . TRP A 1 93 ? 15.031 1.448 -8.895 1.00 74.75 93 TRP A O 1
#

InterPro domains:
  IPR005119 LysR, substrate-binding [PF03466] (1-85)
  IPR058163 LysR-type transcriptional regulator, proteobacterial-type [PTHR30537] (2-93)

Radius of gyration: 19.25 Å; Cα contacts (8 Å, |Δi|>4): 26; chains: 1; bounding box: 42×28×51 Å

Mean predicted aligned error: 5.42 Å

Solvent-accessible surface area (backbone atoms only — not comparable to full-atom values): 6977 Å² total; per-residue (Å²): 113,66,68,67,50,41,70,75,39,74,87,62,83,84,88,86,85,89,72,92,69,92,66,61,48,70,86,71,70,48,93,75,82,92,78,96,67,98,70,81,79,94,68,94,72,89,83,78,91,87,78,87,85,84,88,77,92,81,76,59,68,70,56,35,75,74,72,51,77,74,89,47,80,77,49,49,80,83,47,95,77,87,57,56,84,87,47,100,58,57,78,69,130